Protein AF-A0A6V7JWM2-F1 (afdb_monomer_lite)

Radius of gyration: 15.53 Å; chains: 1; bounding box: 42×21×38 Å

Secondary structure (DSSP, 8-state):
----HHHHHHHHHHHHHHHHHH--S-TTT-EEEEEE-TT-S-EEEEEE-TTSTT--S-HHHHHGGG-

Sequence (67 aa):
NYWNSKACLNFCSDFLSHIKYVVVDDYSHAVYKFERVPRSAVIRVTKHSPSSKYAFLPESYTTEVAA

Organism: NCBI:txid1563983

Foldseek 3Di:
DDDDPVVVVVVVVVVVVVCVVPCPDDLQAWDWDWDDDPPDPDIDIDIDGCPDPRNDDDPVNVVVVPD

pLDDT: mean 88.47, std 11.57, range [43.06, 97.5]

Structure (mmCIF, N/CA/C/O backbone):
data_AF-A0A6V7JWM2-F1
#
_entry.id   AF-A0A6V7JWM2-F1
#
loop_
_atom_site.group_PDB
_atom_site.id
_atom_site.type_symbol
_atom_site.label_atom_id
_atom_site.label_alt_id
_atom_site.label_comp_id
_atom_site.label_asym_id
_atom_site.label_entity_id
_atom_site.label_seq_id
_atom_site.pdbx_PDB_ins_code
_atom_site.Cartn_x
_atom_site.Cartn_y
_atom_site.Cartn_z
_atom_site.occupancy
_atom_site.B_iso_or_equiv
_atom_site.auth_seq_id
_atom_site.auth_comp_id
_atom_site.auth_asym_id
_atom_site.auth_atom_id
_atom_site.pdbx_PDB_model_num
ATOM 1 N N . ASN A 1 1 ? 17.339 9.824 -20.584 1.00 53.91 1 ASN A N 1
ATOM 2 C CA . ASN A 1 1 ? 16.423 9.865 -19.425 1.00 53.91 1 ASN A CA 1
ATOM 3 C C . ASN A 1 1 ? 15.017 10.134 -19.908 1.00 53.91 1 ASN A C 1
ATOM 5 O O . ASN A 1 1 ? 14.678 11.287 -20.123 1.00 53.91 1 ASN A O 1
ATOM 9 N N . TYR A 1 2 ? 14.224 9.085 -20.103 1.00 83.19 2 TYR A N 1
ATOM 10 C CA . TYR A 1 2 ? 12.814 9.222 -20.455 1.00 83.19 2 TYR A CA 1
ATOM 11 C C . TYR A 1 2 ? 12.004 8.280 -19.575 1.00 83.19 2 TYR A C 1
ATOM 13 O O . TYR A 1 2 ? 12.390 7.130 -19.366 1.00 83.19 2 TYR A O 1
ATOM 21 N N . TRP A 1 3 ? 10.918 8.799 -19.015 1.00 90.62 3 TRP A N 1
ATOM 22 C CA . TRP A 1 3 ? 9.922 7.992 -18.328 1.00 90.62 3 TRP A CA 1
ATOM 23 C C . TRP A 1 3 ? 9.155 7.161 -19.362 1.00 90.62 3 TRP A C 1
ATOM 25 O O . TRP A 1 3 ? 9.057 7.534 -20.531 1.00 90.62 3 TRP A O 1
ATOM 35 N N . ASN A 1 4 ? 8.625 6.019 -18.936 1.00 95.25 4 ASN A N 1
ATOM 36 C CA . ASN A 1 4 ? 7.872 5.120 -19.798 1.00 95.25 4 ASN A CA 1
ATOM 37 C C . ASN A 1 4 ? 6.521 4.823 -19.139 1.00 95.25 4 ASN A C 1
ATOM 39 O O . ASN A 1 4 ? 6.475 4.181 -18.091 1.00 95.25 4 ASN A O 1
ATOM 43 N N . SER A 1 5 ? 5.432 5.288 -19.759 1.00 96.06 5 SER A N 1
ATO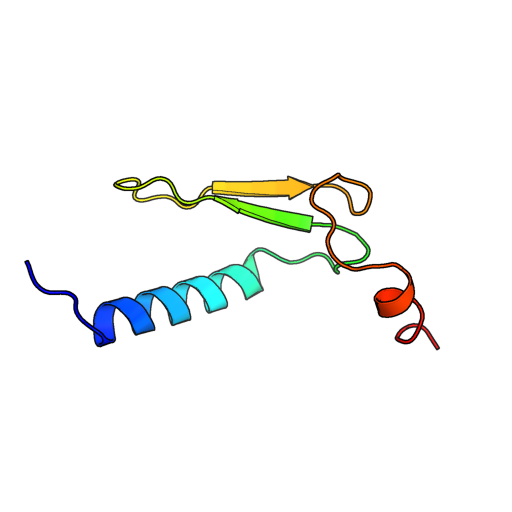M 44 C CA . SER A 1 5 ? 4.063 5.112 -19.249 1.00 96.06 5 SER A CA 1
ATOM 45 C C . SER A 1 5 ? 3.724 3.647 -18.987 1.00 96.06 5 SER A C 1
ATOM 47 O O . SER A 1 5 ? 3.172 3.319 -17.940 1.00 96.06 5 SER A O 1
ATOM 49 N N . LYS A 1 6 ? 4.102 2.754 -19.906 1.00 97.00 6 LYS A N 1
ATOM 50 C CA . LYS A 1 6 ? 3.854 1.316 -19.787 1.00 97.00 6 LYS A CA 1
ATOM 51 C C . LYS A 1 6 ? 4.592 0.723 -18.589 1.00 97.00 6 LYS A C 1
ATOM 53 O O . LYS A 1 6 ? 3.999 -0.037 -17.837 1.00 97.00 6 LYS A O 1
ATOM 58 N N . ALA A 1 7 ? 5.849 1.105 -18.367 1.00 94.00 7 ALA A N 1
ATOM 59 C CA . ALA A 1 7 ? 6.604 0.660 -17.197 1.00 94.00 7 ALA A CA 1
ATOM 60 C C . ALA A 1 7 ? 5.962 1.141 -15.882 1.00 94.00 7 ALA A C 1
ATOM 62 O O . ALA A 1 7 ? 5.855 0.365 -14.935 1.00 94.00 7 ALA A O 1
ATOM 63 N N . CYS A 1 8 ? 5.483 2.390 -15.838 1.00 95.12 8 CYS A N 1
ATOM 64 C CA . CYS A 1 8 ? 4.767 2.934 -14.681 1.00 95.12 8 CYS A CA 1
ATOM 65 C C . CYS A 1 8 ? 3.466 2.170 -14.391 1.00 95.12 8 CYS A C 1
ATOM 67 O O . CYS A 1 8 ? 3.207 1.808 -13.244 1.00 95.12 8 CY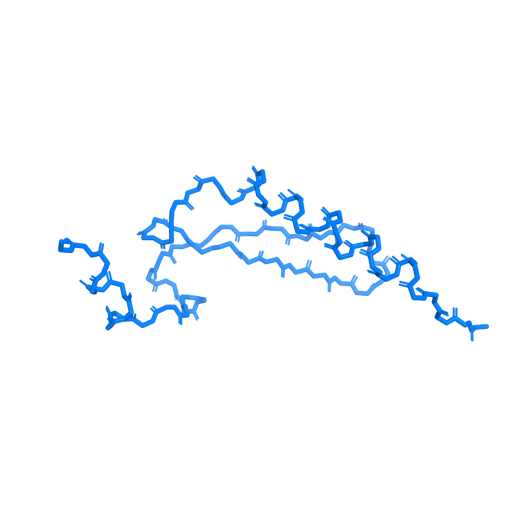S A O 1
ATOM 69 N N . LEU A 1 9 ? 2.660 1.909 -15.424 1.00 97.44 9 LEU A N 1
ATOM 70 C CA . LEU A 1 9 ? 1.386 1.201 -15.286 1.00 97.44 9 LEU A CA 1
ATOM 71 C C . LEU A 1 9 ? 1.580 -0.269 -14.910 1.00 97.44 9 LEU A C 1
ATOM 73 O O . LEU A 1 9 ? 0.858 -0.763 -14.048 1.00 97.44 9 LEU A O 1
ATOM 77 N N . ASN A 1 10 ? 2.580 -0.938 -15.488 1.00 97.25 10 ASN A N 1
ATOM 78 C CA . ASN A 1 10 ? 2.925 -2.309 -15.120 1.00 97.25 10 ASN A CA 1
ATOM 79 C C . ASN A 1 10 ? 3.322 -2.389 -13.644 1.00 97.25 10 ASN A C 1
ATOM 81 O O . ASN 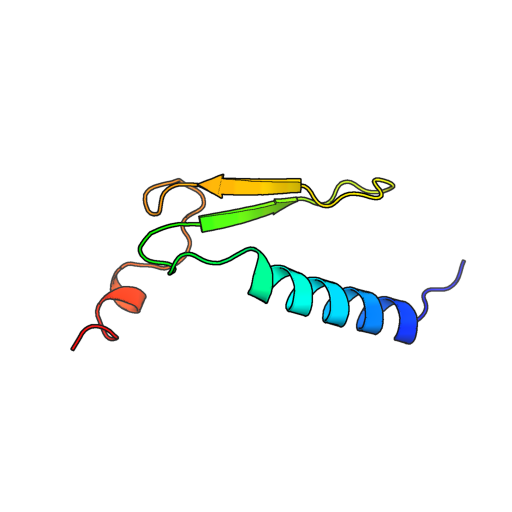A 1 10 ? 2.745 -3.178 -12.906 1.00 97.25 10 ASN A O 1
ATOM 85 N N . PHE A 1 11 ? 4.218 -1.507 -13.183 1.00 94.94 11 PHE A N 1
ATOM 86 C CA . PHE A 1 11 ? 4.587 -1.454 -11.768 1.00 94.94 11 PHE A CA 1
ATOM 87 C C . PHE A 1 11 ? 3.372 -1.218 -10.860 1.00 94.94 11 PHE A C 1
ATOM 89 O O . PHE A 1 11 ? 3.235 -1.884 -9.837 1.00 94.94 11 PHE A O 1
ATOM 96 N N . CYS A 1 12 ? 2.485 -0.290 -11.228 1.00 96.56 12 CYS A N 1
ATOM 97 C CA . CYS A 1 12 ? 1.267 -0.020 -10.464 1.00 96.56 12 CYS A CA 1
ATOM 98 C C . CYS A 1 12 ? 0.371 -1.267 -10.379 1.00 96.56 12 CYS A C 1
ATOM 100 O O . CYS A 1 12 ? -0.048 -1.654 -9.290 1.00 96.56 12 CYS A O 1
ATOM 102 N N . SER A 1 13 ? 0.137 -1.934 -11.511 1.00 97.50 13 SER A N 1
ATOM 103 C CA . SER A 1 13 ? -0.651 -3.169 -11.587 1.00 97.50 13 SER A CA 1
ATOM 104 C C . SER A 1 13 ? -0.053 -4.291 -10.734 1.00 97.50 13 SER A C 1
ATOM 106 O O . SER A 1 13 ? -0.768 -4.936 -9.961 1.00 97.50 13 SER A O 1
ATOM 108 N N . ASP A 1 14 ? 1.260 -4.501 -10.832 1.00 95.94 14 ASP A N 1
ATOM 109 C CA . ASP A 1 14 ? 1.975 -5.525 -10.069 1.00 95.94 14 ASP A CA 1
ATOM 110 C C . ASP A 1 14 ? 1.918 -5.227 -8.566 1.00 95.94 14 ASP A C 1
ATOM 112 O O . ASP A 1 14 ? 1.663 -6.120 -7.757 1.00 95.94 14 ASP A O 1
ATOM 116 N N . PHE A 1 15 ? 2.082 -3.959 -8.180 1.00 95.88 15 PHE A N 1
ATOM 117 C CA .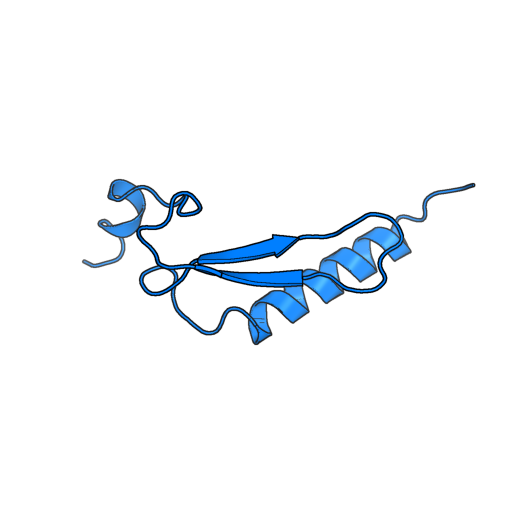 PHE A 1 15 ? 2.008 -3.535 -6.786 1.00 95.88 15 PHE A CA 1
ATOM 118 C C . PHE A 1 15 ? 0.603 -3.704 -6.195 1.00 95.88 15 PHE A C 1
ATOM 120 O O . PHE A 1 15 ? 0.460 -4.241 -5.097 1.00 95.88 15 PHE A O 1
ATOM 127 N N . LEU A 1 16 ? -0.444 -3.315 -6.927 1.00 96.00 16 LEU A N 1
ATOM 128 C CA . LEU A 1 16 ? -1.830 -3.521 -6.494 1.00 96.00 16 LEU A CA 1
ATOM 129 C C . LEU A 1 16 ? -2.169 -5.009 -6.376 1.00 96.00 16 LEU A C 1
ATOM 131 O O . LEU A 1 16 ? -2.856 -5.415 -5.441 1.00 96.00 16 LEU A O 1
ATOM 135 N N . SER A 1 17 ? -1.660 -5.831 -7.294 1.00 95.50 17 SER A N 1
ATOM 136 C CA . SER A 1 17 ? -1.808 -7.285 -7.216 1.00 95.50 17 SER A CA 1
ATOM 137 C C . SER A 1 17 ? -1.102 -7.840 -5.981 1.00 95.50 17 SER A C 1
ATOM 139 O O . SER A 1 17 ? -1.688 -8.633 -5.256 1.00 95.50 17 SER A O 1
ATOM 141 N N . HIS A 1 18 ? 0.111 -7.372 -5.684 1.00 93.62 18 HIS A N 1
ATOM 142 C CA . HIS A 1 18 ? 0.857 -7.751 -4.485 1.00 93.62 18 HIS A CA 1
ATOM 143 C C . HIS A 1 18 ? 0.123 -7.383 -3.186 1.00 93.62 18 HIS A C 1
ATOM 145 O O . HIS A 1 18 ? 0.047 -8.214 -2.281 1.00 93.62 18 HIS A O 1
ATOM 151 N N . ILE A 1 19 ? -0.472 -6.185 -3.105 1.00 94.38 19 ILE A N 1
ATOM 152 C CA . ILE A 1 19 ? -1.253 -5.753 -1.933 1.00 94.38 19 ILE A CA 1
ATOM 153 C C . ILE A 1 19 ? -2.372 -6.752 -1.618 1.00 94.38 19 ILE A C 1
ATOM 155 O O . ILE A 1 19 ? -2.538 -7.103 -0.453 1.00 94.38 19 ILE A O 1
ATOM 159 N N . LYS A 1 20 ? -3.078 -7.266 -2.636 1.00 91.50 20 LYS A N 1
ATOM 160 C CA . LYS A 1 20 ? -4.162 -8.250 -2.452 1.00 91.50 20 LYS A CA 1
ATOM 161 C C . LYS A 1 20 ? -3.705 -9.557 -1.797 1.00 91.50 20 LYS A C 1
ATOM 163 O O . LYS A 1 20 ? -4.523 -10.233 -1.189 1.00 91.50 20 LYS A O 1
ATOM 168 N N . TYR A 1 21 ? -2.429 -9.919 -1.929 1.00 91.44 21 TYR A N 1
ATOM 169 C CA . TYR A 1 21 ? -1.868 -11.118 -1.297 1.00 91.44 21 TYR A CA 1
ATOM 170 C C . TYR A 1 21 ? -1.278 -10.849 0.090 1.00 91.44 21 TYR A C 1
ATOM 172 O O . TYR A 1 21 ? -1.202 -11.761 0.905 1.00 91.44 21 TYR A O 1
ATOM 180 N N . VAL A 1 22 ? -0.815 -9.625 0.351 1.00 92.12 22 VAL A N 1
ATOM 181 C CA . VAL A 1 22 ? -0.112 -9.274 1.597 1.00 92.12 22 VAL A CA 1
ATOM 182 C C . VAL A 1 22 ? -1.058 -8.752 2.675 1.00 92.12 22 VAL A C 1
ATOM 184 O O . VAL A 1 22 ? -0.865 -9.048 3.855 1.00 92.12 22 VAL A O 1
ATOM 187 N N . VAL A 1 23 ? -2.067 -7.972 2.285 1.00 92.38 23 VAL A N 1
ATOM 188 C CA . VAL A 1 23 ? -3.080 -7.429 3.196 1.00 92.38 23 VAL A CA 1
ATOM 189 C C . VAL A 1 23 ? -4.170 -8.481 3.366 1.00 92.38 23 VAL A C 1
ATOM 191 O O . VAL A 1 23 ? -5.183 -8.466 2.676 1.00 92.38 23 VAL A O 1
ATOM 194 N N . VAL A 1 24 ? -3.889 -9.452 4.233 1.00 90.00 24 VAL A N 1
ATOM 195 C CA . VAL A 1 24 ? -4.774 -10.598 4.501 1.00 90.00 24 VAL A CA 1
ATOM 196 C C . VAL A 1 24 ? -5.774 -10.328 5.620 1.00 90.00 24 VAL A C 1
ATOM 198 O O . VAL A 1 24 ? -6.830 -10.951 5.654 1.00 90.00 24 VAL A O 1
ATOM 201 N N . ASP A 1 25 ? -5.444 -9.405 6.522 1.00 86.62 25 ASP A N 1
ATOM 202 C CA . ASP A 1 25 ? -6.324 -9.020 7.616 1.00 86.62 25 ASP A CA 1
ATOM 203 C C . ASP A 1 25 ? -7.221 -7.859 7.206 1.00 86.62 25 ASP A C 1
ATOM 205 O O . ASP A 1 25 ? -6.798 -6.949 6.487 1.00 86.62 25 ASP A O 1
ATOM 209 N N . ASP A 1 26 ? -8.447 -7.879 7.721 1.00 82.19 26 ASP A N 1
ATOM 210 C CA . ASP A 1 26 ? -9.392 -6.790 7.534 1.00 82.19 26 ASP A CA 1
ATOM 211 C C . ASP A 1 26 ? -8.912 -5.503 8.232 1.00 82.19 26 ASP A C 1
ATOM 213 O O . ASP A 1 26 ? -8.113 -5.532 9.178 1.00 82.19 26 ASP A O 1
ATOM 217 N N . TYR A 1 27 ? -9.425 -4.355 7.791 1.00 74.75 27 TYR A N 1
ATOM 218 C CA . TYR A 1 27 ? -9.008 -3.037 8.281 1.00 74.75 27 TYR A CA 1
ATOM 219 C C . TYR A 1 27 ? -9.201 -2.880 9.798 1.00 74.75 27 TYR A C 1
ATOM 221 O O . TYR A 1 27 ? -8.452 -2.161 10.459 1.00 74.75 27 TYR A O 1
ATOM 229 N N . SER A 1 28 ? -10.192 -3.579 10.356 1.00 80.00 28 SER A N 1
ATOM 230 C CA . SER A 1 28 ? -10.509 -3.615 11.787 1.00 80.00 28 SER A CA 1
ATOM 231 C C . SER A 1 28 ? -9.438 -4.322 12.627 1.00 80.00 28 SER A C 1
ATOM 233 O O . SER A 1 28 ? -9.424 -4.179 13.848 1.00 80.00 28 SER A O 1
ATOM 235 N N . HIS A 1 29 ? -8.510 -5.041 11.987 1.00 81.06 29 HIS A N 1
ATOM 236 C CA . HIS A 1 29 ? -7.498 -5.871 12.639 1.00 81.06 29 HIS A CA 1
ATOM 237 C C . HIS A 1 29 ? -6.061 -5.423 12.349 1.00 81.06 29 HIS A C 1
ATOM 239 O O . HIS A 1 29 ? -5.156 -5.754 13.123 1.00 81.06 29 HIS A O 1
ATOM 245 N N . ALA A 1 30 ? -5.818 -4.653 11.280 1.00 91.25 30 ALA A N 1
ATOM 246 C CA . ALA A 1 30 ? -4.472 -4.195 10.948 1.00 91.25 30 ALA A CA 1
ATOM 247 C C . ALA A 1 30 ? -4.408 -2.979 10.015 1.00 91.25 30 ALA A C 1
ATOM 249 O O . ALA A 1 30 ? -5.262 -2.758 9.163 1.00 91.25 30 ALA A O 1
ATOM 250 N N . VAL A 1 31 ? -3.286 -2.260 10.102 1.00 94.25 31 VAL A N 1
ATOM 251 C CA . VAL A 1 31 ? -2.845 -1.283 9.098 1.00 94.25 31 VAL A CA 1
ATOM 252 C C . VAL A 1 31 ? -1.516 -1.747 8.514 1.00 94.25 31 VAL A C 1
ATOM 254 O O . VAL A 1 31 ? -0.553 -1.956 9.252 1.00 94.25 31 VAL A O 1
ATOM 257 N N . TYR A 1 32 ? -1.427 -1.877 7.192 1.00 95.56 32 TYR A N 1
ATOM 258 C CA . TYR A 1 32 ? -0.186 -2.251 6.508 1.00 95.56 32 TYR A CA 1
ATOM 259 C C . TYR A 1 32 ? 0.489 -1.017 5.912 1.00 95.56 32 TYR A C 1
ATOM 261 O O . TYR A 1 32 ? -0.044 -0.365 5.015 1.00 95.56 32 TYR A O 1
ATOM 269 N N . LYS A 1 33 ? 1.688 -0.701 6.402 1.00 95.81 33 LYS A N 1
ATOM 270 C CA . LYS A 1 33 ? 2.508 0.411 5.922 1.00 95.81 33 LYS A CA 1
ATOM 271 C C . LYS A 1 33 ? 3.512 -0.093 4.889 1.00 95.81 33 LYS A C 1
ATOM 273 O O . LYS A 1 33 ? 4.382 -0.902 5.212 1.00 95.81 33 LYS A O 1
ATOM 278 N N . PHE A 1 34 ? 3.411 0.426 3.668 1.00 96.56 34 PHE A N 1
ATOM 279 C CA . PHE A 1 34 ? 4.335 0.147 2.570 1.00 96.56 34 PHE A CA 1
ATOM 280 C C . PHE A 1 34 ? 5.303 1.320 2.389 1.00 96.56 34 PHE A C 1
ATOM 282 O O . PHE A 1 34 ? 4.878 2.458 2.203 1.00 96.56 34 PHE A O 1
ATOM 289 N N . GLU A 1 35 ? 6.609 1.056 2.424 1.00 96.69 35 GLU A N 1
ATOM 290 C CA . GLU A 1 35 ? 7.649 2.084 2.307 1.00 96.69 35 GLU A CA 1
ATOM 291 C C . GLU A 1 35 ? 8.616 1.758 1.168 1.00 96.69 35 GLU A C 1
ATOM 293 O O . GLU A 1 35 ? 9.236 0.690 1.136 1.00 96.69 35 GLU A O 1
ATOM 298 N N . ARG A 1 36 ? 8.787 2.703 0.235 1.00 94.75 36 ARG A N 1
ATOM 299 C CA . ARG A 1 36 ? 9.746 2.590 -0.869 1.00 94.75 36 ARG A CA 1
ATOM 300 C C . ARG A 1 36 ? 10.858 3.618 -0.714 1.00 94.75 36 ARG A C 1
ATOM 302 O O . ARG A 1 36 ? 10.618 4.818 -0.760 1.00 94.75 36 ARG A O 1
ATOM 309 N N . VAL A 1 37 ? 12.092 3.132 -0.604 1.00 94.94 37 VAL A N 1
ATOM 310 C CA . VAL A 1 37 ? 13.294 3.974 -0.660 1.00 94.94 37 VAL A CA 1
ATOM 311 C C . VAL A 1 37 ? 13.754 4.086 -2.120 1.00 94.94 37 VAL A C 1
ATOM 313 O O . VAL A 1 37 ? 13.830 3.058 -2.805 1.00 94.94 37 VAL A O 1
ATOM 316 N N . PRO A 1 38 ? 14.078 5.289 -2.630 1.00 93.25 38 PRO A N 1
ATOM 317 C CA . PRO A 1 38 ? 14.636 5.445 -3.970 1.00 93.25 38 PRO A CA 1
ATOM 318 C C . PRO A 1 38 ? 15.869 4.560 -4.175 1.00 93.25 38 PRO A C 1
ATOM 320 O O . PRO A 1 38 ? 16.701 4.436 -3.280 1.00 93.25 38 PRO A O 1
ATOM 323 N N . ARG A 1 39 ? 15.995 3.954 -5.361 1.00 89.31 39 ARG A N 1
ATOM 324 C CA . ARG A 1 39 ? 17.075 3.012 -5.731 1.00 89.31 39 ARG A CA 1
ATOM 325 C C . ARG A 1 39 ? 17.109 1.690 -4.945 1.00 89.31 39 ARG A C 1
ATOM 327 O O . ARG A 1 39 ? 17.910 0.828 -5.282 1.00 89.31 39 ARG A O 1
ATOM 334 N N . SER A 1 40 ? 16.223 1.479 -3.968 1.00 92.75 40 SER A N 1
ATOM 335 C CA . SER A 1 40 ? 15.984 0.146 -3.404 1.00 92.75 40 SER A CA 1
ATOM 336 C C . SER A 1 40 ? 15.186 -0.696 -4.395 1.00 92.75 40 SER A C 1
ATOM 338 O O . SER A 1 40 ? 14.231 -0.197 -4.998 1.00 92.75 40 SER A O 1
ATOM 340 N N . ALA A 1 41 ? 15.536 -1.976 -4.529 1.00 88.44 41 ALA A N 1
ATOM 341 C CA . ALA A 1 41 ? 14.734 -2.951 -5.268 1.00 88.44 41 ALA A CA 1
ATOM 342 C C . ALA A 1 41 ? 13.506 -3.425 -4.466 1.00 88.44 41 ALA A C 1
ATOM 344 O O . ALA A 1 41 ? 12.527 -3.882 -5.047 1.00 88.44 41 ALA A O 1
ATOM 345 N N . VAL A 1 42 ? 13.539 -3.268 -3.139 1.00 91.19 42 VAL A N 1
ATOM 346 C CA . VAL A 1 42 ? 12.545 -3.811 -2.206 1.00 91.19 42 VAL A CA 1
ATOM 347 C C . VAL A 1 42 ? 11.622 -2.705 -1.687 1.00 91.19 42 VAL A C 1
ATOM 349 O O . VAL A 1 42 ? 12.089 -1.617 -1.330 1.00 91.19 42 VAL A O 1
ATOM 352 N N . ILE A 1 43 ? 10.321 -3.005 -1.622 1.00 94.69 43 ILE A N 1
ATOM 353 C CA . ILE A 1 43 ? 9.321 -2.260 -0.842 1.00 94.69 43 ILE A CA 1
ATOM 354 C C . ILE A 1 43 ? 9.238 -2.924 0.529 1.00 94.69 43 ILE A C 1
ATOM 356 O O . ILE A 1 43 ? 9.042 -4.134 0.615 1.00 94.69 43 ILE A O 1
ATOM 360 N N . ARG A 1 44 ? 9.414 -2.151 1.599 1.00 95.44 44 ARG A N 1
ATOM 361 C CA . ARG A 1 44 ? 9.269 -2.661 2.966 1.00 95.44 44 ARG A CA 1
ATOM 362 C C . ARG A 1 44 ? 7.799 -2.663 3.349 1.00 95.44 44 ARG A C 1
ATOM 364 O O . ARG A 1 44 ? 7.099 -1.699 3.047 1.00 95.44 44 ARG A O 1
ATOM 371 N N . VAL A 1 45 ? 7.366 -3.714 4.036 1.00 95.31 45 VAL A N 1
ATOM 372 C CA . VAL A 1 45 ? 6.003 -3.841 4.554 1.00 95.31 45 VAL A CA 1
ATOM 373 C C . VAL A 1 45 ? 6.073 -4.025 6.060 1.00 95.31 45 VAL A C 1
ATOM 375 O O . VAL A 1 45 ? 6.767 -4.919 6.539 1.00 95.31 45 VAL A O 1
ATOM 378 N N . THR A 1 46 ? 5.347 -3.187 6.794 1.00 95.94 46 THR A N 1
ATOM 379 C CA . THR A 1 46 ? 5.218 -3.291 8.250 1.00 95.94 46 THR A CA 1
ATOM 380 C C . THR A 1 46 ? 3.743 -3.322 8.622 1.00 95.94 46 THR A C 1
ATOM 382 O O . THR A 1 46 ? 2.981 -2.451 8.203 1.00 95.94 46 THR A O 1
ATOM 385 N N . LYS A 1 47 ? 3.337 -4.314 9.416 1.00 95.69 47 LYS A N 1
ATOM 386 C CA . LYS A 1 47 ? 1.986 -4.403 9.977 1.00 95.69 47 LYS A CA 1
ATOM 387 C C . LYS A 1 47 ? 1.920 -3.627 11.294 1.00 95.69 47 LYS A C 1
ATOM 389 O O . LYS A 1 47 ? 2.780 -3.794 12.157 1.00 95.69 47 LYS A O 1
ATOM 394 N N . HIS A 1 48 ? 0.894 -2.804 11.453 1.00 95.12 48 HIS A N 1
ATOM 395 C CA . HIS A 1 48 ? 0.605 -2.019 12.649 1.00 95.12 48 HIS A CA 1
ATOM 396 C C . HIS A 1 48 ? -0.786 -2.348 13.199 1.00 95.12 48 HIS A C 1
ATOM 398 O O . HIS A 1 48 ? -1.640 -2.866 12.478 1.00 95.12 48 HIS A O 1
ATOM 404 N N . SER A 1 49 ? -1.016 -2.024 14.474 1.00 92.00 49 SER A N 1
ATOM 405 C CA . SER A 1 49 ? -2.342 -2.142 15.081 1.00 92.00 49 SER A CA 1
ATOM 406 C C . SER A 1 49 ? -3.331 -1.118 14.492 1.00 92.00 49 SER A C 1
ATOM 408 O O . SER A 1 49 ? -2.908 -0.026 14.083 1.00 92.00 49 SER A O 1
ATOM 410 N N . PRO A 1 50 ? -4.644 -1.414 14.524 1.00 87.81 50 PRO A N 1
ATOM 411 C CA . PRO A 1 50 ? -5.707 -0.472 14.154 1.00 87.81 50 PRO A CA 1
ATOM 412 C C . PRO A 1 50 ? -5.730 0.808 14.996 1.00 87.81 50 PRO A C 1
ATOM 414 O O . PRO A 1 50 ? -6.212 1.831 14.544 1.00 87.81 50 PRO A O 1
ATOM 417 N N . SER A 1 51 ? -5.188 0.770 16.215 1.00 89.56 51 SER A N 1
ATOM 418 C CA . SER A 1 51 ? -5.075 1.927 17.115 1.00 89.56 51 SER A CA 1
ATOM 419 C C . SER A 1 51 ? -3.781 2.727 16.936 1.00 89.56 51 SER A C 1
ATOM 421 O O . SER A 1 51 ? -3.505 3.660 17.691 1.00 89.56 51 SER A O 1
ATOM 423 N N . SER A 1 52 ? -2.925 2.341 15.985 1.00 92.94 52 SER A N 1
ATOM 424 C CA . SER A 1 52 ? -1.657 3.031 15.765 1.00 92.94 52 SER A CA 1
ATOM 425 C C . SER A 1 52 ? -1.871 4.411 15.144 1.00 92.94 52 SER A C 1
ATOM 427 O O . SER A 1 52 ? -2.849 4.654 14.446 1.00 92.94 52 SER A O 1
ATOM 429 N N . LYS A 1 53 ? -0.877 5.295 15.274 1.00 94.12 53 LYS A N 1
ATOM 430 C CA . LYS A 1 53 ? -0.859 6.604 14.592 1.00 94.12 53 LYS A CA 1
ATOM 431 C C . LYS A 1 53 ? -0.927 6.541 13.057 1.00 94.12 53 LYS A C 1
ATOM 433 O O . LYS A 1 53 ? -0.982 7.581 12.414 1.00 94.12 53 LYS A O 1
ATOM 438 N N . TYR A 1 54 ? -0.801 5.348 12.476 1.00 94.31 54 TYR A N 1
ATOM 439 C CA . TYR A 1 54 ? -0.910 5.126 11.035 1.00 94.31 54 TYR A CA 1
ATOM 440 C C . TYR A 1 54 ? -2.329 4.741 10.610 1.00 94.31 54 TYR A C 1
ATOM 442 O O . TYR A 1 54 ? -2.592 4.657 9.413 1.00 94.31 54 TYR A O 1
ATOM 450 N N . ALA A 1 55 ? -3.231 4.500 11.564 1.00 91.56 55 ALA A N 1
ATOM 451 C CA . ALA A 1 55 ? -4.641 4.324 11.282 1.00 91.56 55 ALA A CA 1
ATOM 452 C C . ALA A 1 55 ? -5.214 5.603 10.673 1.00 91.56 55 ALA A C 1
ATOM 454 O O . ALA A 1 55 ? -4.969 6.706 11.159 1.00 91.56 55 ALA A O 1
ATOM 455 N N . PHE A 1 56 ? -5.936 5.435 9.571 1.00 90.88 56 PHE A N 1
ATOM 456 C CA . PHE A 1 56 ? -6.440 6.544 8.765 1.00 90.88 56 PHE A CA 1
ATOM 457 C C . PHE A 1 56 ? -7.946 6.461 8.509 1.00 90.88 56 PHE A C 1
ATOM 459 O O . PHE A 1 56 ? -8.521 7.426 8.015 1.00 90.88 56 PHE A O 1
ATOM 466 N N . LEU A 1 57 ? -8.584 5.329 8.826 1.00 88.81 57 LEU A N 1
ATOM 467 C CA . LEU A 1 57 ? -10.035 5.206 8.753 1.00 88.81 57 LEU A CA 1
ATOM 468 C C . LEU A 1 57 ? -10.639 5.779 10.041 1.00 88.81 57 LEU A C 1
ATOM 470 O O . LEU A 1 57 ? -10.336 5.264 11.119 1.00 88.81 57 LEU A O 1
ATOM 474 N N . PRO A 1 58 ? -11.449 6.846 9.958 1.00 85.38 58 PRO A N 1
ATOM 475 C CA . PRO A 1 58 ? -12.136 7.383 11.122 1.00 85.38 58 PRO A CA 1
ATOM 476 C C . PRO A 1 58 ? -13.251 6.433 11.569 1.00 85.38 58 PRO A C 1
ATOM 478 O O . PR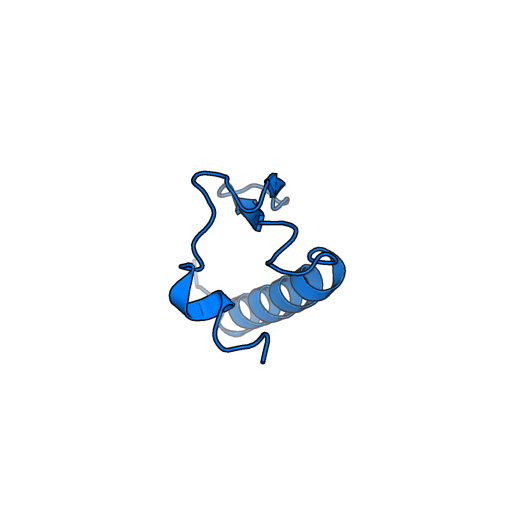O A 1 58 ? -13.847 5.737 10.746 1.00 85.38 58 PRO A O 1
ATOM 481 N N . GLU A 1 59 ? -13.587 6.462 12.860 1.00 82.75 59 GLU A N 1
ATO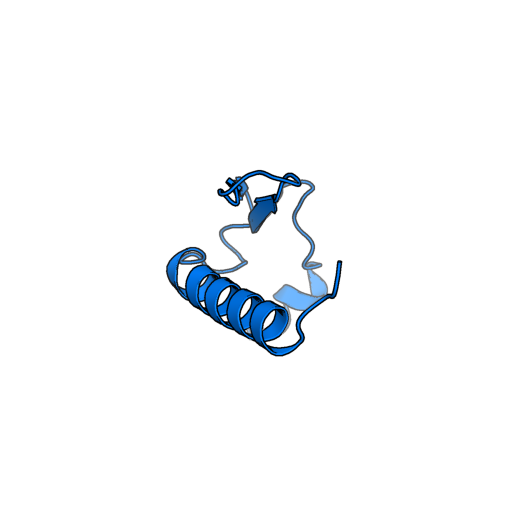M 482 C CA . GLU A 1 59 ? -14.618 5.585 13.441 1.00 82.75 59 GLU A CA 1
ATOM 483 C C . GLU A 1 59 ? -15.980 5.718 12.743 1.00 82.75 59 GLU A C 1
ATOM 485 O O . GLU A 1 59 ? -16.690 4.729 12.556 1.00 82.75 59 GLU A O 1
ATOM 490 N N . SER A 1 60 ? -16.337 6.922 12.283 1.00 82.56 60 SER A N 1
ATOM 491 C CA . SER A 1 60 ? -17.581 7.154 11.540 1.00 82.56 60 SER A CA 1
ATOM 492 C C . SER A 1 60 ? -17.667 6.333 10.251 1.00 82.56 60 SER A C 1
ATOM 494 O O . SER A 1 60 ? -18.738 5.842 9.914 1.00 82.56 60 SER A O 1
ATOM 496 N N . TYR A 1 61 ? -16.543 6.118 9.563 1.00 82.50 61 TYR A N 1
ATOM 497 C CA . TYR A 1 61 ? -16.492 5.337 8.325 1.00 82.50 61 TYR A CA 1
ATOM 498 C C . TYR A 1 61 ? -16.580 3.829 8.583 1.00 82.50 61 TYR A C 1
ATOM 500 O O . TYR A 1 61 ? -17.015 3.064 7.727 1.00 82.50 61 TYR A O 1
ATOM 508 N N . THR A 1 62 ? -16.165 3.385 9.769 1.00 78.62 62 THR A N 1
ATOM 509 C CA . THR A 1 62 ? -16.139 1.963 10.127 1.00 78.62 62 THR A CA 1
ATOM 510 C C . THR A 1 62 ? -17.413 1.490 10.821 1.00 78.62 62 THR A C 1
ATOM 512 O O . THR A 1 62 ? -17.626 0.286 10.917 1.00 78.62 62 THR A O 1
ATOM 515 N N . THR A 1 63 ? -18.249 2.413 11.307 1.00 72.06 63 THR A N 1
ATOM 516 C CA . THR A 1 63 ? -19.462 2.095 12.081 1.00 72.06 63 THR A CA 1
ATOM 517 C C . THR A 1 63 ? -20.689 1.862 11.188 1.00 72.06 63 THR A C 1
ATOM 519 O O . THR A 1 63 ? -21.553 1.071 11.548 1.00 72.06 63 THR A O 1
ATOM 522 N N . GLU A 1 64 ? -20.762 2.472 9.997 1.00 59.91 64 GLU A N 1
ATOM 523 C CA . GLU A 1 64 ? -21.920 2.334 9.088 1.00 59.91 64 GLU A CA 1
ATOM 524 C C . GLU A 1 64 ? -21.967 1.000 8.320 1.00 59.91 64 GLU A C 1
ATOM 526 O O . GLU A 1 64 ? -23.031 0.587 7.871 1.00 59.91 64 GLU A O 1
ATOM 531 N N . VAL A 1 65 ? -20.837 0.299 8.185 1.00 56.66 65 VAL A N 1
ATOM 532 C CA . VAL A 1 65 ? -20.743 -0.960 7.414 1.00 56.66 65 VAL A CA 1
ATOM 533 C C . VAL A 1 65 ? -21.064 -2.196 8.274 1.00 56.66 65 VAL A C 1
ATOM 535 O O . VAL A 1 65 ? -21.148 -3.307 7.761 1.00 56.66 65 VAL A O 1
ATOM 538 N N . ALA A 1 66 ? -21.252 -2.019 9.586 1.00 52.75 66 ALA A N 1
ATOM 539 C CA . ALA A 1 66 ? -21.469 -3.107 10.543 1.00 52.75 66 ALA A CA 1
ATOM 540 C C . ALA A 1 66 ? -22.952 -3.362 10.901 1.00 52.75 66 ALA A C 1
ATOM 542 O O . ALA A 1 66 ? -23.210 -4.125 11.834 1.00 52.75 66 ALA A O 1
ATOM 543 N N . ALA A 1 67 ? -23.904 -2.729 10.200 1.00 43.06 67 ALA A N 1
ATOM 544 C CA . ALA A 1 67 ? -25.350 -2.894 10.404 1.00 43.06 67 ALA A CA 1
ATOM 545 C C . ALA A 1 67 ? -25.985 -3.865 9.397 1.00 43.06 67 ALA A C 1
ATOM 547 O O . ALA A 1 67 ? -25.663 -3.767 8.191 1.00 43.06 67 ALA A O 1
#

InterPro domains:
  IPR013961 RAI1-like [PF08652] (2-61)